Protein AF-A0A1V4EV84-F1 (afdb_monomer)

Solvent-accessible surface area (backbone atoms only — not comparable to full-atom values): 8619 Å² total; per-residue (Å²): 137,85,83,78,81,74,76,81,63,97,78,77,75,65,54,84,42,69,76,49,62,48,100,87,67,48,79,32,30,50,55,76,69,61,66,77,65,78,59,53,62,56,50,52,53,50,53,52,54,51,50,55,55,52,60,73,52,45,80,81,40,53,75,69,37,39,52,53,50,32,40,45,66,11,73,82,83,68,53,65,40,53,55,60,58,48,11,62,77,68,73,48,54,43,70,56,45,52,56,40,49,57,52,42,52,52,53,46,51,48,68,76,54,65,72,78,78,76,73,79,82,74,77,80,75,76,76,79,78,79,78,80,90,78,89,133

pLDDT: mean 79.91, std 16.35, range [39.0, 98.5]

Mean predicted aligned error: 16.26 Å

Organism: NCBI:txid1765683

Radius of gyration: 31.56 Å; Cα contacts (8 Å, |Δi|>4): 86; chains: 1; bounding box: 45×116×68 Å

Foldseek 3Di:
DDDPDDDDDPPDDDQQDFPDADPVGDGDGNVNVPDDDPCPVVVVVVVVVVLVVLVVQLVLADPVLSVLVCQQCVSPNRHHDDLVRVCVVVVHDSVVSVVSPVVSVVSSVCVVDVDPPPDPPPPPPPPPPDDDDDDD

Sequence (136 aa):
MHLRTRKKSSRDVSMDESIGTDKEGNDLTLRDVLGSDPDELERYVGERIEQERLRSYLHVLDTREQKVICLRYGLLDGVEWTQNQIAEHLNISRSYVSRIEARALTKLQHALHPRPKSAPRSHLRVMRSSHPGQSR

Structure (mmCIF, N/CA/C/O backbone):
data_AF-A0A1V4EV84-F1
#
_entry.id   AF-A0A1V4EV84-F1
#
loop_
_atom_site.group_PDB
_atom_site.id
_atom_site.type_symbol
_atom_site.label_atom_id
_atom_site.label_alt_id
_atom_site.label_comp_id
_atom_site.label_asym_id
_atom_site.label_entity_id
_atom_site.label_seq_id
_atom_site.pdbx_PDB_ins_code
_atom_site.Cartn_x
_atom_site.Cartn_y
_atom_site.Cartn_z
_atom_site.occupancy
_atom_site.B_iso_or_equiv
_atom_site.auth_seq_id
_atom_site.auth_comp_id
_atom_site.auth_asym_id
_atom_site.auth_atom_id
_atom_site.pdbx_PDB_model_num
ATOM 1 N N . MET A 1 1 ? 5.493 41.926 -11.976 1.00 39.00 1 MET A N 1
ATOM 2 C CA . MET A 1 1 ? 6.123 40.728 -11.373 1.00 39.00 1 MET A CA 1
ATOM 3 C C . MET A 1 1 ? 7.503 40.568 -11.996 1.00 39.00 1 MET A C 1
ATOM 5 O O . MET A 1 1 ? 7.589 40.270 -13.178 1.00 39.00 1 MET A O 1
ATOM 9 N N . HIS A 1 2 ? 8.566 40.890 -11.255 1.00 43.81 2 HIS A N 1
ATOM 10 C CA . HIS A 1 2 ? 9.943 40.868 -11.759 1.00 43.81 2 HIS A CA 1
ATOM 11 C C . HIS A 1 2 ? 10.495 39.438 -11.759 1.00 43.81 2 HIS A C 1
ATOM 13 O O . HIS A 1 2 ? 10.656 38.839 -10.696 1.00 43.81 2 HIS A O 1
ATOM 19 N N . LEU A 1 3 ? 10.816 38.907 -12.940 1.00 48.62 3 LEU A N 1
ATOM 20 C CA . LEU A 1 3 ? 11.619 37.693 -13.069 1.00 48.62 3 LEU A CA 1
ATOM 21 C C . LEU A 1 3 ? 13.066 38.037 -12.687 1.00 48.62 3 LEU A C 1
ATOM 23 O O . LEU A 1 3 ? 13.746 38.782 -13.389 1.00 48.62 3 LEU A O 1
ATOM 27 N N . ARG A 1 4 ? 13.536 37.515 -11.551 1.00 58.62 4 ARG A N 1
ATOM 28 C CA . ARG A 1 4 ? 14.953 37.575 -11.177 1.00 58.62 4 ARG A CA 1
ATOM 29 C C . ARG A 1 4 ? 15.751 36.710 -12.155 1.00 58.62 4 ARG A C 1
ATOM 31 O O . ARG A 1 4 ? 15.620 35.489 -12.149 1.00 58.62 4 ARG A O 1
ATOM 38 N N . THR A 1 5 ? 16.586 37.342 -12.970 1.00 58.91 5 THR A N 1
ATOM 39 C CA . THR A 1 5 ? 17.601 36.699 -13.808 1.00 58.91 5 THR A CA 1
ATOM 40 C C . THR A 1 5 ? 18.549 35.881 -12.928 1.00 58.91 5 THR A C 1
ATOM 42 O O . THR A 1 5 ? 19.349 36.426 -12.167 1.00 58.91 5 THR A O 1
ATOM 45 N N . ARG A 1 6 ? 18.445 34.548 -12.998 1.00 58.28 6 ARG A N 1
ATOM 46 C CA . ARG A 1 6 ? 19.441 33.649 -12.405 1.00 58.28 6 ARG A CA 1
ATOM 47 C C . ARG A 1 6 ? 20.747 33.772 -13.192 1.00 58.28 6 ARG A C 1
ATOM 49 O O . ARG A 1 6 ? 20.759 33.737 -14.419 1.00 58.28 6 ARG A O 1
ATOM 56 N N . LYS A 1 7 ? 21.846 33.926 -12.456 1.00 56.09 7 LYS A N 1
ATOM 57 C CA . LYS A 1 7 ? 23.229 33.884 -12.943 1.00 56.09 7 LYS A CA 1
ATOM 58 C C . LYS A 1 7 ? 23.436 32.534 -13.648 1.00 56.09 7 LYS A C 1
ATOM 60 O O . LYS A 1 7 ? 23.181 31.513 -13.013 1.00 56.09 7 LYS A O 1
ATOM 65 N N . LYS A 1 8 ? 23.847 32.528 -14.925 1.00 55.03 8 LYS A N 1
ATOM 66 C CA . LYS A 1 8 ? 24.195 31.298 -15.663 1.00 55.03 8 LYS A CA 1
ATOM 67 C C . LYS A 1 8 ? 25.149 30.466 -14.803 1.00 55.03 8 LYS A C 1
ATOM 69 O O . LYS A 1 8 ? 26.221 30.949 -14.432 1.00 55.03 8 LYS A O 1
ATOM 74 N N . SER A 1 9 ? 24.733 29.257 -14.444 1.00 57.88 9 SER A N 1
ATOM 75 C CA . SER A 1 9 ? 25.628 28.266 -13.866 1.00 57.88 9 SER A CA 1
ATOM 76 C C . SER A 1 9 ? 26.601 27.882 -14.985 1.00 57.88 9 SER A C 1
ATOM 78 O O . SER A 1 9 ? 26.185 27.537 -16.085 1.00 57.88 9 SER A O 1
ATOM 80 N N . SER A 1 10 ? 27.910 28.000 -14.751 1.00 58.41 10 SER A N 1
ATOM 81 C CA . SER A 1 10 ? 28.964 27.729 -15.750 1.00 58.41 10 SER A CA 1
ATOM 82 C C . SER A 1 10 ? 29.044 26.249 -16.182 1.00 58.41 10 SER A C 1
ATOM 84 O O . SER A 1 10 ? 30.021 25.852 -16.810 1.00 58.41 10 SER A O 1
ATOM 86 N N . ARG A 1 11 ? 28.070 25.418 -15.792 1.00 62.12 11 ARG A N 1
ATOM 87 C CA . ARG A 1 11 ? 28.026 23.969 -16.020 1.00 62.12 11 ARG A CA 1
ATOM 88 C C . ARG A 1 11 ? 26.736 23.501 -16.699 1.00 62.12 11 ARG A C 1
ATOM 90 O O . ARG A 1 11 ? 26.537 22.299 -16.819 1.00 62.12 11 ARG A O 1
ATOM 97 N N . ASP A 1 12 ? 25.873 24.420 -17.122 1.00 74.38 12 ASP A N 1
ATOM 98 C CA . ASP A 1 12 ? 24.649 24.060 -17.836 1.00 74.38 12 ASP A CA 1
ATOM 99 C C . ASP A 1 12 ? 24.994 23.885 -19.326 1.00 74.38 12 ASP A C 1
ATOM 101 O O . ASP A 1 12 ? 25.414 24.844 -19.975 1.00 74.38 12 ASP A O 1
ATOM 105 N N . VAL A 1 13 ? 24.846 22.665 -19.851 1.00 74.38 13 VAL A N 1
ATOM 106 C CA . VAL A 1 13 ? 25.084 22.310 -21.265 1.00 74.38 13 VAL A CA 1
ATOM 107 C C . VAL A 1 13 ? 23.740 21.992 -21.920 1.00 74.38 13 VAL A C 1
ATOM 109 O O . VAL A 1 13 ? 22.863 21.412 -21.272 1.00 74.38 13 VAL A O 1
ATOM 112 N N . SER A 1 14 ? 23.545 22.400 -23.176 1.00 79.81 14 SER A N 1
ATOM 113 C CA . SER A 1 14 ? 22.298 22.126 -23.898 1.00 79.81 14 SER A CA 1
ATOM 114 C C . SER A 1 14 ? 22.245 20.663 -24.339 1.00 79.81 14 SER A C 1
ATOM 116 O O . SER A 1 14 ? 23.227 20.124 -24.836 1.00 79.81 14 SER A O 1
ATOM 118 N N . MET A 1 15 ? 21.087 20.015 -24.196 1.00 79.19 15 MET A N 1
ATOM 119 C CA . MET A 1 15 ? 20.903 18.629 -24.655 1.00 79.19 15 MET A CA 1
ATOM 120 C C . MET A 1 15 ? 20.936 18.498 -26.183 1.00 79.19 15 MET A C 1
ATOM 122 O O . MET A 1 15 ? 21.266 17.431 -26.690 1.00 79.19 15 MET A O 1
ATOM 126 N N . ASP A 1 16 ? 20.593 19.577 -26.891 1.00 84.00 16 ASP A N 1
ATOM 127 C CA . ASP A 1 16 ? 20.575 19.662 -28.355 1.00 84.00 16 ASP A CA 1
ATOM 128 C C . ASP A 1 16 ? 21.923 20.147 -28.934 1.00 84.00 16 ASP A C 1
ATOM 130 O O . ASP A 1 16 ? 22.029 20.413 -30.126 1.00 84.00 16 ASP A O 1
ATOM 134 N N . GLU A 1 17 ? 22.954 20.316 -28.097 1.00 82.81 17 GLU A N 1
ATOM 135 C CA . GLU A 1 17 ? 24.303 20.660 -28.555 1.00 82.81 17 GLU A CA 1
ATOM 136 C C . GLU A 1 17 ? 25.001 19.420 -29.128 1.00 82.81 17 GLU A C 1
ATOM 138 O O . GLU A 1 17 ? 25.031 18.360 -28.491 1.00 82.81 17 GLU A O 1
ATOM 143 N N . SER A 1 18 ? 25.552 19.555 -30.338 1.00 85.12 18 SER A N 1
ATOM 144 C CA . SER A 1 18 ? 26.315 18.496 -30.997 1.00 85.12 18 SER A CA 1
ATOM 145 C C . SER A 1 18 ? 27.594 18.213 -30.207 1.00 85.12 18 SER A C 1
ATOM 147 O O . SER A 1 18 ? 28.436 19.091 -30.019 1.00 85.12 18 SER A O 1
ATOM 149 N N . ILE A 1 19 ? 27.747 16.974 -29.748 1.00 85.00 19 ILE A N 1
ATOM 150 C CA . ILE A 1 19 ? 28.905 16.494 -28.980 1.00 85.00 19 ILE A CA 1
ATOM 151 C C . ILE A 1 19 ? 29.914 15.731 -29.840 1.00 85.00 19 ILE A C 1
ATOM 153 O O . ILE A 1 19 ? 31.017 15.431 -29.384 1.00 85.00 19 ILE A O 1
ATOM 157 N N . GLY A 1 20 ? 29.549 15.404 -31.077 1.00 85.50 20 GLY A N 1
ATOM 158 C CA . GLY A 1 20 ? 30.402 14.689 -32.013 1.00 85.50 20 GLY A CA 1
ATOM 159 C C . GLY A 1 20 ? 29.664 14.348 -33.299 1.00 85.50 20 GLY A C 1
ATOM 160 O O . GLY A 1 20 ? 28.585 14.867 -33.560 1.00 85.50 20 GLY A O 1
ATOM 161 N N . THR A 1 21 ? 30.257 13.464 -34.090 1.00 86.50 21 THR A N 1
ATOM 162 C CA . THR A 1 21 ? 29.666 12.902 -35.309 1.00 86.50 21 THR A CA 1
ATOM 163 C C . THR A 1 21 ? 29.601 11.385 -35.184 1.00 86.50 21 THR A C 1
ATOM 165 O O . THR A 1 21 ? 30.504 10.765 -34.611 1.00 86.50 21 THR A O 1
ATOM 168 N N . ASP A 1 22 ? 28.519 10.782 -35.670 1.00 80.44 22 ASP A N 1
ATOM 169 C CA . ASP A 1 22 ? 28.389 9.327 -35.741 1.00 80.44 22 ASP A CA 1
ATOM 170 C C . ASP A 1 22 ? 29.280 8.728 -36.855 1.00 80.44 22 ASP A C 1
ATOM 172 O O . ASP A 1 22 ? 30.030 9.423 -37.545 1.00 80.44 22 ASP A O 1
ATOM 176 N N . LYS A 1 23 ? 29.225 7.402 -37.034 1.00 80.75 23 LYS A N 1
ATOM 177 C CA . LYS A 1 23 ? 30.015 6.696 -38.063 1.00 80.75 23 LYS A CA 1
ATOM 178 C C . LYS A 1 23 ? 29.575 7.018 -39.497 1.00 80.75 23 LYS A C 1
ATOM 180 O O . LYS A 1 23 ? 30.324 6.726 -40.427 1.00 80.75 23 LYS A O 1
ATOM 185 N N . GLU A 1 24 ? 28.389 7.589 -39.667 1.00 82.19 24 GLU A N 1
ATOM 186 C CA . GLU A 1 24 ? 27.800 7.995 -40.942 1.00 82.19 24 GLU A CA 1
ATOM 187 C C . GLU A 1 24 ? 27.965 9.504 -41.215 1.00 82.19 24 GLU A C 1
ATOM 189 O O . GLU A 1 24 ? 27.628 9.969 -42.303 1.00 82.19 24 GLU A O 1
ATOM 194 N N . GLY A 1 25 ? 28.558 10.253 -40.279 1.00 81.75 25 GLY A N 1
ATOM 195 C CA . GLY A 1 25 ? 28.834 11.682 -40.399 1.00 81.75 25 GLY A CA 1
ATOM 196 C C . GLY A 1 25 ? 27.677 12.596 -39.991 1.00 81.75 25 GLY A C 1
ATOM 197 O O . GLY A 1 25 ? 27.743 13.788 -40.286 1.00 81.75 25 GLY A O 1
ATOM 198 N N . ASN A 1 26 ? 26.639 12.081 -39.325 1.00 85.06 26 ASN A N 1
ATOM 199 C CA . ASN A 1 26 ? 25.571 12.917 -38.774 1.00 85.06 26 ASN A CA 1
ATOM 200 C C . ASN A 1 26 ? 25.986 13.504 -37.423 1.00 85.06 26 ASN A C 1
ATOM 202 O O . ASN A 1 26 ? 26.722 12.874 -36.658 1.00 85.06 26 ASN A O 1
ATOM 206 N N . ASP A 1 27 ? 25.477 14.697 -37.119 1.00 84.19 27 ASP A N 1
ATOM 207 C CA . ASP A 1 27 ? 25.675 15.344 -35.825 1.00 84.19 27 ASP A CA 1
ATOM 208 C C . ASP A 1 27 ? 25.052 14.497 -34.705 1.00 84.19 27 ASP A C 1
ATOM 210 O O . ASP A 1 27 ? 23.851 14.236 -34.696 1.00 84.19 27 ASP A O 1
ATOM 214 N N . LEU A 1 28 ? 25.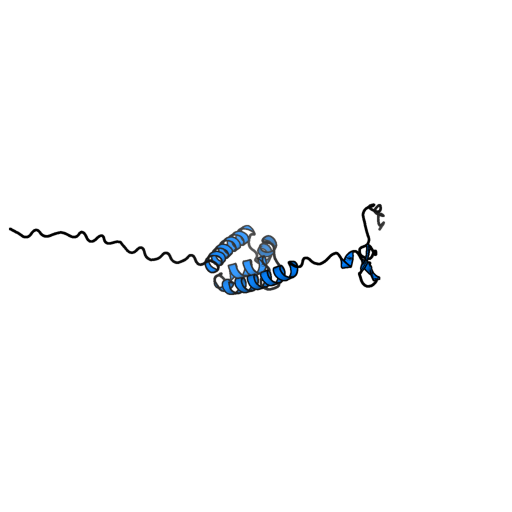883 14.086 -33.748 1.00 84.19 28 LEU A N 1
ATOM 215 C CA . LEU A 1 28 ? 25.488 13.346 -32.556 1.00 84.19 28 LEU A CA 1
ATOM 216 C C . LEU A 1 28 ? 25.263 14.340 -31.418 1.00 84.19 28 LEU A C 1
ATOM 218 O O . LEU A 1 28 ? 26.188 15.068 -31.046 1.00 84.19 28 LEU A O 1
ATOM 222 N N . THR A 1 29 ? 24.066 14.367 -30.838 1.00 87.88 29 THR A N 1
ATOM 223 C CA . THR A 1 29 ? 23.746 15.250 -29.707 1.00 87.88 29 THR A CA 1
ATOM 224 C C . THR A 1 29 ? 23.849 14.521 -28.370 1.00 87.88 29 THR A C 1
ATOM 226 O O . THR A 1 29 ? 23.852 13.290 -28.295 1.00 87.88 29 THR A O 1
ATOM 229 N N . LEU A 1 30 ? 23.914 15.283 -27.271 1.00 79.25 30 LEU A N 1
ATOM 230 C CA . LEU A 1 30 ? 23.914 14.707 -25.922 1.00 79.25 30 LEU A CA 1
ATOM 231 C C . LEU A 1 30 ? 22.636 13.880 -25.657 1.00 79.25 30 LEU A C 1
ATOM 233 O O . LEU A 1 30 ? 22.693 12.888 -24.931 1.00 79.25 30 LEU A O 1
ATOM 237 N N . ARG A 1 31 ? 21.497 14.253 -26.265 1.00 79.38 31 ARG A N 1
ATOM 238 C CA . ARG A 1 31 ? 20.228 13.507 -26.180 1.00 79.38 31 ARG A CA 1
ATOM 239 C C . ARG A 1 31 ? 20.327 12.108 -26.792 1.00 79.38 31 ARG A C 1
ATOM 241 O O . ARG A 1 31 ? 19.734 11.188 -26.245 1.00 79.38 31 ARG A O 1
ATOM 248 N N . ASP A 1 32 ? 21.082 11.947 -27.874 1.00 77.31 32 ASP A N 1
ATOM 249 C CA . ASP A 1 32 ? 21.188 10.669 -28.594 1.00 77.31 32 ASP A CA 1
ATOM 250 C C . ASP A 1 32 ? 22.046 9.643 -27.838 1.00 77.31 32 ASP A C 1
ATOM 252 O O . ASP A 1 32 ? 21.885 8.435 -28.002 1.00 77.31 32 ASP A O 1
ATOM 256 N N . VAL A 1 33 ? 22.956 10.123 -26.985 1.00 76.19 33 VAL A N 1
ATOM 257 C CA . VAL A 1 33 ? 23.860 9.284 -26.179 1.00 76.19 33 VAL A CA 1
ATOM 258 C C . VAL A 1 33 ? 23.279 8.956 -24.806 1.00 76.19 33 VAL A C 1
ATOM 260 O O . VAL A 1 33 ? 23.580 7.905 -24.235 1.00 76.19 33 VAL A O 1
ATOM 263 N N . LEU A 1 34 ? 22.438 9.836 -24.264 1.00 71.88 34 LEU A N 1
ATOM 264 C CA . LEU A 1 34 ? 21.698 9.590 -23.031 1.00 71.88 34 LEU A CA 1
ATOM 265 C C . LEU A 1 34 ? 20.552 8.603 -23.305 1.00 71.88 34 LEU A C 1
ATOM 267 O O . LEU A 1 34 ? 19.401 8.995 -23.475 1.00 71.88 34 LEU A O 1
ATOM 271 N N . GLY A 1 35 ? 20.875 7.311 -23.359 1.00 62.50 35 GLY A N 1
ATOM 272 C CA . GLY A 1 35 ? 19.879 6.247 -23.451 1.00 62.50 35 GLY A CA 1
ATOM 273 C C . GLY A 1 35 ? 18.973 6.198 -22.218 1.00 62.50 35 GLY A C 1
ATOM 274 O O . GLY A 1 35 ? 19.399 6.501 -21.101 1.00 62.50 35 GLY A O 1
ATOM 275 N N . SER A 1 36 ? 17.720 5.789 -22.417 1.00 66.31 36 SER A N 1
ATOM 276 C CA . SER A 1 36 ? 16.873 5.320 -21.319 1.00 66.31 36 SER A CA 1
ATOM 277 C C . SER A 1 36 ? 17.511 4.088 -20.681 1.00 66.31 36 SER A C 1
ATOM 279 O O . SER A 1 36 ? 18.158 3.296 -21.369 1.00 66.31 36 SER A O 1
ATOM 281 N N . ASP A 1 37 ? 17.334 3.933 -19.373 1.00 70.88 37 ASP A N 1
ATOM 282 C CA . ASP A 1 37 ? 17.792 2.748 -18.656 1.00 70.88 37 ASP A CA 1
ATOM 283 C C . ASP A 1 37 ? 17.128 1.511 -19.299 1.00 70.88 37 ASP A C 1
ATOM 285 O O . ASP A 1 37 ? 15.897 1.422 -19.283 1.00 70.88 37 ASP A O 1
ATOM 289 N N . PRO A 1 38 ? 17.884 0.588 -19.928 1.00 67.12 38 PRO A N 1
ATOM 290 C CA . PRO A 1 38 ? 17.299 -0.562 -20.623 1.00 67.12 38 PRO A CA 1
ATOM 291 C C . PRO A 1 38 ? 16.454 -1.428 -19.679 1.00 67.12 38 PRO A C 1
ATOM 293 O O . PRO A 1 38 ? 15.492 -2.062 -20.117 1.00 67.12 38 PRO A O 1
ATOM 296 N N . ASP A 1 39 ? 16.749 -1.369 -18.379 1.00 70.75 39 ASP A N 1
ATOM 297 C CA . ASP A 1 39 ? 16.034 -2.092 -17.337 1.00 70.75 39 ASP A CA 1
ATOM 298 C C . ASP A 1 39 ? 14.715 -1.400 -16.949 1.00 70.75 39 ASP A C 1
ATOM 300 O O . ASP A 1 39 ? 13.896 -1.978 -16.238 1.00 70.75 39 ASP A O 1
ATOM 304 N N . GLU A 1 40 ? 14.458 -0.161 -17.381 1.00 76.88 40 GLU A N 1
ATOM 305 C CA . GLU A 1 40 ? 13.228 0.578 -17.062 1.00 76.88 40 GLU A CA 1
ATOM 306 C C . GLU A 1 40 ? 11.984 -0.114 -17.630 1.00 76.88 40 GLU A C 1
ATOM 308 O O . GLU A 1 40 ? 10.983 -0.275 -16.927 1.00 76.88 40 GLU A O 1
ATOM 313 N N . LEU A 1 41 ? 12.060 -0.590 -18.876 1.00 78.31 41 LEU A N 1
ATOM 314 C CA . LEU A 1 41 ? 10.960 -1.318 -19.506 1.00 78.31 41 LEU A CA 1
ATOM 315 C C . LEU A 1 41 ? 10.731 -2.677 -18.835 1.00 78.31 41 LEU A C 1
ATOM 317 O O . LEU A 1 41 ? 9.587 -3.053 -18.577 1.00 78.31 41 LEU A O 1
ATOM 321 N N . GLU A 1 42 ? 11.806 -3.409 -18.536 1.00 79.44 42 GLU A N 1
ATOM 322 C CA . GLU A 1 42 ? 11.720 -4.707 -17.863 1.00 79.44 42 GLU A CA 1
ATOM 323 C C . GLU A 1 42 ? 11.125 -4.563 -16.457 1.00 79.44 42 GLU A C 1
ATOM 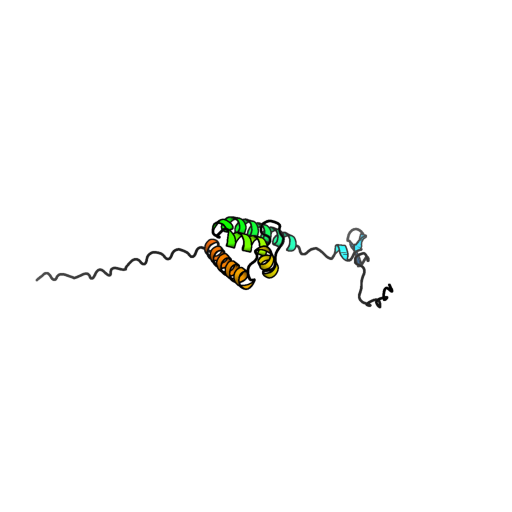325 O O . GLU A 1 42 ? 10.193 -5.291 -16.105 1.00 79.44 42 GLU A O 1
ATOM 330 N N . ARG A 1 43 ? 11.580 -3.564 -15.688 1.00 80.44 43 ARG A N 1
ATOM 331 C CA . ARG A 1 43 ? 11.014 -3.223 -14.376 1.00 80.44 43 ARG A CA 1
ATOM 332 C C . ARG A 1 43 ? 9.533 -2.881 -14.478 1.00 80.44 43 ARG A C 1
ATOM 334 O O . ARG A 1 43 ? 8.734 -3.451 -13.738 1.00 80.44 43 ARG A O 1
ATOM 341 N N . TYR A 1 44 ? 9.150 -2.025 -15.424 1.00 79.06 44 TYR A N 1
ATOM 342 C CA . TYR A 1 44 ? 7.752 -1.646 -15.625 1.00 79.06 44 TYR A CA 1
ATOM 343 C C . TYR A 1 44 ? 6.856 -2.862 -15.903 1.00 79.06 44 TYR A C 1
ATOM 345 O O . TYR A 1 44 ? 5.794 -3.021 -15.293 1.00 79.06 44 TYR A O 1
ATOM 353 N N . VAL A 1 45 ? 7.283 -3.754 -16.802 1.00 82.12 45 VAL A N 1
ATOM 354 C CA . VAL A 1 45 ? 6.535 -4.976 -17.132 1.00 82.12 45 VAL A CA 1
ATOM 355 C C . VAL A 1 45 ? 6.475 -5.928 -15.934 1.00 82.12 45 VAL A C 1
ATOM 357 O O . VAL A 1 45 ? 5.406 -6.471 -15.641 1.00 82.12 45 VAL A O 1
ATOM 360 N N . GLY A 1 46 ? 7.584 -6.095 -15.210 1.00 83.06 46 GLY A N 1
ATOM 361 C CA . GLY A 1 46 ? 7.643 -6.889 -13.982 1.00 83.06 46 GLY A CA 1
ATOM 362 C C . GLY A 1 46 ? 6.641 -6.403 -12.933 1.00 83.06 46 GLY A C 1
ATOM 363 O O . GLY A 1 46 ? 5.812 -7.182 -12.460 1.00 83.06 46 GLY A O 1
ATOM 364 N N . GLU A 1 47 ? 6.630 -5.099 -12.651 1.00 80.69 47 GLU A N 1
ATOM 365 C CA . GLU A 1 47 ? 5.694 -4.476 -11.711 1.00 80.69 47 GLU A CA 1
ATOM 366 C C . GLU A 1 47 ? 4.230 -4.687 -12.121 1.00 80.69 47 GLU A C 1
ATOM 368 O O . GLU A 1 47 ? 3.383 -4.985 -11.276 1.00 80.69 47 GLU A O 1
ATOM 373 N N . ARG A 1 48 ? 3.902 -4.578 -13.418 1.00 81.12 48 ARG A N 1
ATOM 374 C CA . ARG A 1 48 ? 2.541 -4.858 -13.914 1.00 81.12 48 ARG A CA 1
ATOM 375 C C . ARG A 1 48 ? 2.112 -6.295 -13.622 1.00 81.12 48 ARG A C 1
ATOM 377 O O . ARG A 1 48 ? 1.004 -6.509 -13.129 1.00 81.12 48 ARG A O 1
ATOM 384 N N . ILE A 1 49 ? 2.979 -7.269 -13.895 1.00 83.69 49 ILE A N 1
ATOM 385 C CA . ILE A 1 49 ? 2.693 -8.691 -13.659 1.00 83.69 49 ILE A CA 1
ATOM 386 C C . ILE A 1 49 ? 2.490 -8.962 -12.163 1.00 83.69 49 ILE A C 1
ATOM 388 O O . ILE A 1 49 ? 1.569 -9.691 -11.780 1.00 83.69 49 ILE A O 1
ATOM 392 N N . GLU A 1 50 ? 3.319 -8.371 -11.304 1.00 81.25 50 GLU A N 1
ATOM 393 C CA . GLU A 1 50 ? 3.186 -8.511 -9.853 1.00 81.25 50 GLU A CA 1
ATOM 394 C C . GLU A 1 50 ? 1.889 -7.890 -9.325 1.00 81.25 50 GLU A C 1
ATOM 396 O O . GLU A 1 50 ? 1.210 -8.498 -8.493 1.00 81.25 50 GLU A O 1
ATOM 401 N N . GLN A 1 51 ? 1.484 -6.733 -9.852 1.00 80.69 51 GLN A N 1
ATOM 402 C CA . GLN A 1 51 ? 0.207 -6.118 -9.496 1.00 80.69 51 GLN A CA 1
ATOM 403 C C . GLN A 1 51 ? -0.997 -6.962 -9.925 1.00 80.69 51 GLN A C 1
ATOM 405 O O . GLN A 1 51 ? -1.950 -7.102 -9.154 1.00 80.69 51 GLN A O 1
ATOM 410 N N . GLU A 1 52 ? -0.958 -7.569 -11.113 1.00 83.12 52 GLU A N 1
ATOM 411 C CA . GLU A 1 52 ? -2.013 -8.475 -11.584 1.00 83.12 52 GLU A CA 1
ATOM 412 C C . GLU A 1 52 ? -2.121 -9.714 -10.678 1.00 83.12 52 GLU A C 1
ATOM 414 O O . GLU A 1 52 ? -3.212 -10.120 -10.265 1.00 83.12 52 GLU A O 1
ATOM 419 N N . ARG A 1 53 ? -0.975 -10.278 -10.272 1.00 83.81 53 ARG A N 1
ATOM 420 C CA . ARG A 1 53 ? -0.938 -11.366 -9.286 1.00 83.81 53 ARG A CA 1
ATOM 421 C C . ARG A 1 53 ? -1.531 -10.928 -7.954 1.00 83.81 53 ARG A C 1
ATOM 423 O O . ARG A 1 53 ? -2.370 -11.646 -7.417 1.00 83.81 53 ARG A O 1
ATOM 430 N N . LEU A 1 54 ? -1.162 -9.759 -7.432 1.00 83.56 54 LEU A N 1
ATOM 431 C CA . LEU A 1 54 ? -1.708 -9.243 -6.175 1.00 83.56 54 LEU A CA 1
ATOM 432 C C . LEU A 1 54 ? -3.232 -9.069 -6.245 1.00 83.56 54 LEU A C 1
ATOM 434 O O . LEU A 1 54 ? -3.936 -9.464 -5.313 1.00 83.56 54 LEU A O 1
ATOM 438 N N . ARG A 1 55 ? -3.751 -8.551 -7.367 1.00 85.31 55 ARG A N 1
ATOM 439 C CA . ARG A 1 55 ? -5.196 -8.413 -7.614 1.00 85.31 55 ARG A CA 1
ATOM 440 C C . ARG A 1 55 ? -5.932 -9.744 -7.478 1.00 85.31 55 ARG A C 1
ATOM 442 O O . ARG A 1 55 ? -7.004 -9.775 -6.874 1.00 85.31 55 ARG A O 1
ATOM 449 N N . SER A 1 56 ? -5.337 -10.845 -7.946 1.00 87.12 56 SER A N 1
ATOM 450 C CA . SER A 1 56 ? -5.937 -12.181 -7.834 1.00 87.12 56 SER A CA 1
ATOM 451 C C . SER A 1 56 ? -6.134 -12.652 -6.385 1.00 87.12 56 SER A C 1
ATOM 453 O O . SER A 1 56 ? -7.042 -13.439 -6.133 1.00 87.12 56 SER A O 1
ATOM 455 N N . TYR A 1 57 ? -5.373 -12.126 -5.416 1.00 90.00 57 TYR A N 1
ATOM 456 C CA . TYR A 1 57 ? -5.461 -12.488 -3.992 1.00 90.00 57 TYR A CA 1
ATOM 457 C C . TYR A 1 57 ? -6.312 -11.534 -3.145 1.00 90.00 57 TYR A C 1
ATOM 459 O O . TYR A 1 57 ? -6.544 -11.806 -1.965 1.00 90.00 57 TYR A O 1
ATOM 467 N N . LEU A 1 58 ? -6.831 -10.442 -3.718 1.00 90.81 58 LEU A N 1
ATOM 468 C CA . LEU A 1 58 ? -7.643 -9.475 -2.969 1.00 90.81 58 LEU A CA 1
ATOM 469 C C . LEU A 1 58 ? -8.921 -10.081 -2.373 1.00 90.81 58 LEU A C 1
ATOM 471 O O . LEU A 1 58 ? -9.430 -9.556 -1.389 1.00 90.81 58 LEU A O 1
ATOM 475 N N . HIS A 1 59 ? -9.409 -11.199 -2.916 1.00 91.50 59 HIS A N 1
ATOM 476 C CA . HIS A 1 59 ? -10.578 -11.921 -2.405 1.00 91.50 59 HIS A CA 1
ATOM 477 C C . HIS A 1 59 ? -10.384 -12.516 -0.996 1.00 91.50 59 HIS A C 1
ATOM 479 O O . HIS A 1 59 ? -11.362 -12.882 -0.353 1.00 91.50 59 HIS A O 1
ATOM 485 N N . VAL A 1 60 ? -9.140 -12.631 -0.511 1.00 93.12 60 VAL A N 1
ATOM 486 C CA . VAL A 1 60 ? -8.823 -13.094 0.856 1.00 93.12 60 VAL A CA 1
ATOM 487 C C . VAL A 1 60 ? -9.105 -12.005 1.902 1.00 93.12 60 VAL A C 1
ATOM 489 O O . VAL A 1 60 ? -9.190 -12.282 3.100 1.00 93.12 60 VAL A O 1
ATOM 492 N N . LEU A 1 61 ? -9.224 -10.754 1.458 1.00 94.81 61 LEU A N 1
ATOM 493 C CA . LEU A 1 61 ? -9.488 -9.609 2.313 1.00 94.81 61 LEU A CA 1
ATOM 494 C C . LEU A 1 61 ? -10.983 -9.386 2.490 1.00 94.81 61 LEU A C 1
ATOM 496 O O . LEU A 1 61 ? -11.780 -9.580 1.574 1.00 94.81 61 LEU A O 1
ATOM 500 N N . ASP A 1 62 ? -11.350 -8.864 3.655 1.00 95.56 62 ASP A N 1
ATOM 501 C CA . ASP A 1 62 ? -12.718 -8.424 3.888 1.00 95.56 62 ASP A CA 1
ATOM 502 C C . ASP A 1 62 ? -12.970 -7.133 3.086 1.00 95.56 62 ASP A C 1
ATOM 504 O O . ASP A 1 62 ? -12.049 -6.357 2.819 1.00 95.56 62 ASP A O 1
ATOM 508 N N . THR A 1 63 ? -14.226 -6.814 2.762 1.00 95.44 63 THR A N 1
ATOM 509 C CA . THR A 1 63 ? -14.577 -5.663 1.898 1.00 95.44 63 THR A CA 1
ATOM 510 C C . THR A 1 63 ? -13.935 -4.342 2.340 1.00 95.44 63 THR A C 1
ATOM 512 O O . THR A 1 63 ? -13.518 -3.525 1.517 1.00 95.44 63 THR A O 1
ATOM 515 N N . ARG A 1 64 ? -13.825 -4.116 3.656 1.00 95.81 64 ARG A N 1
ATOM 516 C CA . ARG A 1 64 ? -13.217 -2.894 4.201 1.00 95.81 64 ARG A CA 1
ATOM 517 C C . ARG A 1 64 ? -11.693 -2.886 4.082 1.00 95.81 64 ARG A C 1
ATOM 519 O O . ARG A 1 64 ? -11.120 -1.834 3.816 1.00 95.81 64 ARG A O 1
ATOM 526 N N . GLU A 1 65 ? -11.053 -4.036 4.263 1.00 96.81 65 GLU A N 1
ATOM 527 C CA . GLU A 1 65 ? -9.612 -4.210 4.060 1.00 96.81 65 GLU A CA 1
ATOM 528 C C . GLU A 1 65 ? -9.255 -4.031 2.587 1.00 96.81 65 GLU A C 1
ATOM 530 O O . GLU A 1 65 ? -8.372 -3.239 2.269 1.00 96.81 65 GLU A O 1
ATOM 535 N N . GLN A 1 66 ? -10.008 -4.682 1.696 1.00 95.81 66 GLN A N 1
ATOM 536 C CA . GLN A 1 66 ? -9.846 -4.551 0.254 1.00 95.81 66 GLN A CA 1
ATOM 537 C C . GLN A 1 66 ? -9.948 -3.087 -0.178 1.00 95.81 66 GLN A C 1
ATOM 539 O O . GLN A 1 66 ? -9.087 -2.603 -0.902 1.00 95.81 66 GLN A O 1
ATOM 544 N N . LYS A 1 67 ? -10.943 -2.340 0.321 1.00 95.81 67 LYS A N 1
ATOM 545 C CA . LYS A 1 67 ? -11.098 -0.918 -0.017 1.00 95.81 67 LYS A CA 1
ATOM 546 C C . LYS A 1 67 ? -9.909 -0.066 0.438 1.00 95.81 67 LYS A C 1
ATOM 548 O O . LYS A 1 67 ? -9.455 0.781 -0.326 1.00 95.81 67 LYS A O 1
ATOM 553 N N . VAL A 1 68 ? -9.390 -0.291 1.649 1.00 97.06 68 VAL A N 1
ATOM 554 C CA . VAL A 1 68 ? -8.200 0.425 2.146 1.00 97.06 68 VAL A CA 1
ATOM 555 C C . VAL A 1 68 ? -6.967 0.087 1.309 1.00 97.06 68 VAL A C 1
ATOM 557 O O . VAL A 1 68 ? -6.260 1.001 0.904 1.00 97.06 68 VAL A O 1
ATOM 560 N N . ILE A 1 69 ? -6.732 -1.192 1.007 1.00 95.88 69 ILE A N 1
ATOM 561 C CA . ILE A 1 69 ? -5.577 -1.642 0.216 1.00 95.88 69 ILE A CA 1
ATOM 562 C C . ILE A 1 69 ? -5.656 -1.137 -1.229 1.00 95.88 69 ILE A C 1
ATOM 564 O O . ILE A 1 69 ? -4.668 -0.620 -1.745 1.00 95.88 69 ILE A O 1
ATOM 568 N N . CYS A 1 70 ? -6.829 -1.202 -1.864 1.00 94.06 70 CYS A N 1
ATOM 569 C CA . CYS A 1 70 ? -7.011 -0.699 -3.222 1.00 94.06 70 CYS A CA 1
ATOM 570 C C . CYS A 1 70 ? -6.721 0.801 -3.333 1.00 94.06 70 CYS A C 1
ATOM 572 O O . CYS A 1 70 ? -6.038 1.197 -4.268 1.00 94.06 70 CYS A O 1
ATOM 574 N N . LEU A 1 71 ? -7.199 1.614 -2.381 1.00 95.50 71 LEU A N 1
ATOM 575 C CA . LEU A 1 71 ? -6.913 3.054 -2.351 1.00 95.50 71 LEU A CA 1
ATOM 576 C C . LEU A 1 71 ? -5.444 3.339 -2.012 1.00 95.50 71 LEU A C 1
ATOM 578 O O . LEU A 1 71 ? -4.829 4.222 -2.598 1.00 95.50 71 LEU A O 1
ATOM 582 N N . ARG A 1 72 ? -4.865 2.601 -1.056 1.00 95.81 72 ARG A N 1
ATOM 583 C CA . ARG A 1 72 ? -3.495 2.844 -0.583 1.00 95.81 72 ARG A CA 1
ATOM 584 C C . ARG A 1 72 ? -2.460 2.648 -1.686 1.00 95.81 72 ARG A C 1
ATOM 586 O O . ARG A 1 72 ? -1.524 3.437 -1.747 1.00 95.81 72 ARG A O 1
ATOM 593 N N . TYR A 1 73 ? -2.651 1.629 -2.520 1.00 92.06 73 TYR A N 1
ATOM 594 C CA . TYR A 1 73 ? -1.692 1.206 -3.544 1.00 92.06 73 TYR A CA 1
ATOM 595 C C . TYR A 1 73 ? -2.207 1.395 -4.978 1.00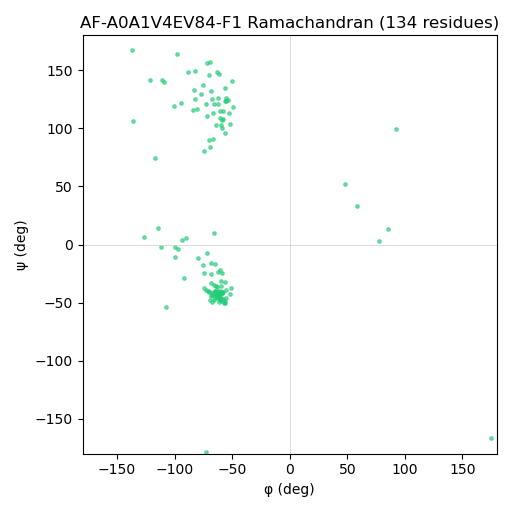 92.06 73 TYR A C 1
ATOM 597 O O . TYR A 1 73 ? -1.670 0.793 -5.903 1.00 92.06 73 TYR A O 1
ATOM 605 N N . GLY A 1 74 ? -3.289 2.160 -5.173 1.00 90.81 74 GLY A N 1
ATOM 606 C CA . GLY A 1 74 ? -3.822 2.461 -6.504 1.00 90.81 74 GLY A CA 1
ATOM 607 C C . GLY A 1 74 ? -4.202 1.226 -7.322 1.00 90.81 74 GLY A C 1
ATOM 608 O O . GLY A 1 74 ? -4.070 1.216 -8.542 1.00 90.81 74 GLY A O 1
ATOM 609 N N . LEU A 1 75 ? -4.677 0.152 -6.683 1.00 89.00 75 LEU A N 1
ATOM 610 C CA . LEU A 1 75 ? -4.915 -1.124 -7.375 1.00 89.00 75 LEU A CA 1
ATOM 611 C C . LEU A 1 75 ? -6.122 -1.094 -8.323 1.00 89.00 75 LEU A C 1
ATOM 613 O O . LEU A 1 75 ? -6.339 -2.071 -9.037 1.00 89.00 75 LEU A O 1
ATOM 617 N N . LEU A 1 76 ? -6.911 -0.017 -8.339 1.00 83.75 76 LEU A N 1
ATOM 618 C CA . LEU A 1 76 ? -8.068 0.154 -9.225 1.00 83.75 76 LEU A CA 1
ATOM 619 C C . LEU A 1 76 ? -7.794 1.179 -10.329 1.00 83.75 76 LEU A C 1
ATOM 621 O O . LEU A 1 76 ? -7.942 0.858 -11.504 1.00 83.75 76 LEU A O 1
ATOM 625 N N . ASP A 1 77 ? -7.375 2.381 -9.947 1.00 85.38 77 ASP A N 1
ATOM 626 C CA . ASP A 1 77 ? -7.222 3.563 -10.803 1.00 85.38 77 ASP A CA 1
ATOM 627 C C . ASP A 1 77 ? -5.758 3.985 -11.018 1.00 85.38 77 ASP A C 1
ATOM 629 O O . ASP A 1 77 ? -5.493 4.929 -11.756 1.00 85.38 77 ASP A O 1
ATOM 633 N N . GLY A 1 78 ? -4.802 3.290 -10.393 1.00 87.31 78 GLY A N 1
ATOM 634 C CA . GLY A 1 78 ? -3.381 3.641 -10.420 1.00 87.31 78 GLY A CA 1
ATOM 635 C C . GLY A 1 78 ? -3.008 4.797 -9.491 1.00 87.31 78 GLY A C 1
ATOM 636 O O . GLY A 1 78 ? -1.846 5.196 -9.476 1.00 87.31 78 GLY A O 1
ATOM 637 N N . VAL A 1 79 ? -3.954 5.340 -8.717 1.00 90.62 79 VAL A N 1
ATOM 638 C CA . VAL A 1 79 ? -3.709 6.490 -7.842 1.00 90.62 79 VAL A CA 1
ATOM 639 C C . VAL A 1 79 ? -3.526 6.019 -6.409 1.00 90.62 79 VAL A C 1
ATOM 641 O O . VAL A 1 79 ? -4.426 5.455 -5.792 1.00 90.62 79 VAL A O 1
ATOM 644 N N . GLU A 1 80 ? -2.354 6.288 -5.848 1.00 94.44 80 GLU A N 1
ATOM 645 C CA . GLU A 1 80 ? -2.063 5.980 -4.453 1.00 94.44 80 GLU A CA 1
ATOM 646 C C . GLU A 1 80 ? -2.577 7.073 -3.517 1.00 94.44 80 GLU A C 1
ATOM 648 O O . GLU A 1 80 ? -2.340 8.266 -3.716 1.00 94.44 80 GLU A O 1
ATOM 653 N N . TRP A 1 81 ? -3.249 6.661 -2.445 1.00 97.12 81 TRP A N 1
ATOM 654 C CA . TRP A 1 81 ? -3.742 7.563 -1.411 1.00 97.12 81 TRP A CA 1
ATOM 655 C C . TRP A 1 81 ? -2.940 7.385 -0.130 1.00 97.12 81 TRP A C 1
ATOM 657 O O . TRP A 1 81 ? -2.642 6.269 0.296 1.00 97.12 81 TRP A O 1
ATOM 667 N N . THR A 1 82 ? -2.630 8.482 0.552 1.00 98.00 82 THR A N 1
ATOM 668 C CA . THR A 1 82 ? -2.045 8.440 1.896 1.00 98.00 82 THR A CA 1
ATOM 669 C C . THR A 1 82 ? -3.062 7.938 2.924 1.00 98.00 82 THR A C 1
ATOM 671 O O . THR A 1 82 ? -4.274 8.079 2.760 1.00 98.00 82 THR A O 1
ATOM 674 N N . GLN A 1 83 ? -2.583 7.411 4.055 1.00 98.19 83 GLN A N 1
ATOM 675 C CA . GLN A 1 83 ? -3.463 6.993 5.155 1.00 98.19 83 GLN A CA 1
ATOM 676 C C . GLN A 1 83 ? -4.372 8.124 5.662 1.00 98.19 83 GLN A C 1
ATOM 678 O O . GLN A 1 83 ? -5.485 7.839 6.093 1.00 98.19 83 GLN A O 1
ATOM 683 N N . ASN A 1 84 ? -3.911 9.381 5.622 1.00 98.31 84 ASN A N 1
ATOM 684 C CA . ASN A 1 84 ? -4.712 10.542 6.023 1.00 98.31 84 ASN A CA 1
ATOM 685 C C . ASN A 1 84 ? -5.850 10.800 5.029 1.00 98.31 84 ASN A C 1
ATOM 687 O O . ASN A 1 84 ? -6.996 10.897 5.446 1.00 98.31 84 ASN A O 1
ATOM 691 N N . GLN A 1 85 ? -5.562 10.799 3.725 1.00 98.31 85 GLN A N 1
ATOM 692 C CA . GLN A 1 85 ? -6.594 10.955 2.692 1.00 98.31 85 GLN A CA 1
ATOM 693 C C . GLN A 1 85 ? -7.635 9.828 2.760 1.00 98.31 85 GLN A C 1
ATOM 695 O O . GLN A 1 85 ? -8.833 10.074 2.655 1.00 98.31 85 GLN A O 1
ATOM 700 N N . ILE A 1 86 ? -7.198 8.586 2.999 1.00 98.06 86 ILE A N 1
ATOM 701 C CA . ILE A 1 86 ? -8.107 7.445 3.189 1.00 98.06 86 ILE A CA 1
ATOM 702 C C . ILE A 1 86 ? -8.941 7.615 4.464 1.00 98.06 86 ILE A C 1
ATOM 704 O O . ILE A 1 86 ? -10.129 7.297 4.469 1.00 98.06 86 ILE A O 1
ATOM 708 N N . ALA A 1 87 ? -8.329 8.089 5.551 1.00 98.19 87 ALA A N 1
ATOM 709 C CA . ALA A 1 87 ? -8.999 8.325 6.825 1.00 98.19 87 ALA A CA 1
ATOM 710 C C . ALA A 1 87 ? -10.117 9.366 6.690 1.00 98.19 87 ALA A C 1
ATOM 712 O O . ALA A 1 87 ? -11.240 9.108 7.122 1.00 98.19 87 ALA A O 1
ATOM 713 N N . GLU A 1 88 ? -9.826 10.483 6.024 1.00 98.19 88 GLU A N 1
ATOM 714 C CA . GLU A 1 88 ? -10.795 11.531 5.695 1.00 98.19 88 GLU A CA 1
ATOM 715 C C . GLU A 1 88 ? -11.916 10.984 4.802 1.00 98.19 88 GLU A C 1
ATOM 717 O O . GLU A 1 88 ? -13.092 11.101 5.140 1.00 98.19 88 GLU A O 1
ATOM 722 N N . HIS A 1 89 ? -11.567 10.287 3.718 1.00 97.38 89 HIS A N 1
ATOM 723 C CA . HIS A 1 89 ? -12.535 9.731 2.771 1.00 97.38 89 HIS A CA 1
ATOM 724 C C . HIS A 1 89 ? -13.456 8.659 3.380 1.00 97.38 89 HIS A C 1
ATOM 726 O O . HIS A 1 89 ? -14.631 8.567 3.031 1.00 97.38 89 HIS A O 1
ATOM 732 N N . LEU A 1 90 ? -12.942 7.830 4.292 1.00 96.56 90 LEU A N 1
ATOM 733 C CA . LEU A 1 90 ? -13.710 6.772 4.960 1.00 96.56 90 LEU A CA 1
ATOM 734 C C . LEU A 1 90 ? -14.304 7.210 6.309 1.00 96.56 90 LEU A C 1
ATOM 736 O O . LEU A 1 90 ? -14.890 6.369 7.000 1.00 96.56 90 LEU A O 1
ATOM 740 N N . ASN A 1 91 ? -14.139 8.483 6.682 1.00 97.50 91 ASN A N 1
ATOM 741 C CA . ASN A 1 91 ? -14.565 9.076 7.949 1.00 97.50 91 ASN A CA 1
ATOM 742 C C . ASN A 1 91 ? -14.169 8.233 9.180 1.00 97.50 91 ASN A C 1
ATOM 744 O O . ASN A 1 91 ? -14.997 7.855 10.011 1.00 97.50 91 ASN A O 1
ATOM 748 N N . ILE A 1 92 ? -12.886 7.877 9.268 1.00 97.75 92 ILE A N 1
ATOM 749 C CA . ILE A 1 92 ? -12.290 7.122 10.381 1.00 97.75 92 ILE A CA 1
ATOM 750 C C . ILE A 1 92 ? -10.937 7.709 10.769 1.00 97.75 92 ILE A C 1
ATOM 752 O O . ILE A 1 92 ? -10.352 8.489 10.034 1.00 97.75 92 ILE A O 1
ATOM 756 N N . SER A 1 93 ? -10.386 7.313 11.918 1.00 98.44 93 SER A N 1
ATOM 757 C CA . SER A 1 93 ? -9.055 7.783 12.308 1.00 98.44 93 SER A CA 1
ATOM 758 C C . SER A 1 93 ? -7.949 7.180 11.437 1.00 98.44 93 SER A C 1
ATOM 760 O O . SER A 1 93 ? -7.980 5.994 11.093 1.00 98.44 93 SER A O 1
ATOM 762 N N . ARG A 1 94 ? -6.890 7.960 11.183 1.00 98.31 94 ARG A N 1
ATOM 763 C CA . ARG A 1 94 ? -5.656 7.476 10.537 1.00 98.31 94 ARG A CA 1
ATOM 764 C C . ARG A 1 94 ? -5.087 6.233 11.231 1.00 98.31 94 ARG A C 1
ATOM 766 O O . ARG A 1 94 ? -4.693 5.275 10.573 1.00 98.31 94 ARG A O 1
ATOM 773 N N . SER A 1 95 ? -5.083 6.215 12.566 1.00 98.44 95 SER A N 1
ATOM 774 C CA . SER A 1 95 ? -4.638 5.049 13.345 1.00 98.44 95 SER A CA 1
ATOM 775 C C . SER A 1 95 ? -5.477 3.800 13.048 1.00 98.44 95 SER A C 1
ATOM 777 O O . SER A 1 95 ? -4.955 2.685 13.006 1.00 98.44 95 SER A O 1
ATOM 779 N N . TYR A 1 96 ? -6.782 3.954 12.813 1.00 98.19 96 TYR A N 1
ATOM 780 C CA . TYR A 1 96 ? -7.622 2.829 12.420 1.00 98.19 96 TYR A CA 1
ATOM 781 C C . TYR A 1 96 ? -7.329 2.351 10.992 1.00 98.19 96 TYR A C 1
ATOM 783 O O . TYR A 1 96 ? -7.221 1.143 10.794 1.00 98.19 96 TYR A O 1
ATOM 791 N N . VAL A 1 97 ? -7.098 3.261 10.036 1.00 98.50 97 VAL A N 1
ATOM 792 C CA . VAL A 1 97 ? -6.623 2.907 8.680 1.00 98.50 97 VAL A CA 1
ATOM 793 C C . VAL A 1 97 ? -5.326 2.102 8.753 1.00 98.50 97 VAL A C 1
ATOM 795 O O . VAL A 1 97 ? -5.259 1.014 8.190 1.00 98.50 97 VAL A O 1
ATOM 798 N N . SER A 1 98 ? -4.339 2.568 9.525 1.00 98.38 98 SER A N 1
ATOM 799 C CA . SER A 1 98 ? -3.060 1.865 9.698 1.00 98.38 98 SER A CA 1
ATOM 800 C C . SER A 1 98 ? -3.239 0.444 10.248 1.00 98.38 98 SER A C 1
ATOM 802 O O . SER A 1 98 ? -2.601 -0.494 9.772 1.00 98.38 98 SER A O 1
ATOM 804 N N . ARG A 1 99 ? -4.145 0.252 11.216 1.00 98.38 99 ARG A N 1
ATOM 805 C CA . ARG A 1 99 ? -4.462 -1.080 11.760 1.00 98.38 99 ARG A CA 1
ATOM 806 C C . ARG A 1 99 ? -5.183 -1.982 10.757 1.00 98.38 99 ARG A C 1
ATOM 808 O O . ARG A 1 99 ? -5.042 -3.200 10.833 1.00 98.38 99 ARG A O 1
ATOM 815 N N . ILE A 1 100 ? -6.012 -1.425 9.873 1.00 98.19 100 ILE A N 1
ATOM 816 C CA . ILE A 1 100 ? -6.639 -2.183 8.778 1.00 98.19 100 ILE A CA 1
ATOM 817 C C . ILE A 1 100 ? -5.564 -2.617 7.777 1.00 98.19 100 ILE A C 1
ATOM 819 O O . ILE A 1 100 ? -5.477 -3.802 7.475 1.00 98.19 100 ILE A O 1
ATOM 823 N N . GLU A 1 101 ? -4.713 -1.689 7.340 1.00 97.75 101 GLU A N 1
ATOM 824 C CA . GLU A 1 101 ? -3.619 -1.939 6.394 1.00 97.75 101 GLU A CA 1
ATOM 825 C C . GLU A 1 101 ? -2.679 -3.042 6.899 1.00 97.75 101 GLU A C 1
ATOM 827 O O . GLU A 1 101 ? -2.468 -4.029 6.202 1.00 97.75 101 GLU A O 1
ATOM 832 N N . ALA A 1 102 ? -2.204 -2.955 8.146 1.00 97.38 102 ALA A N 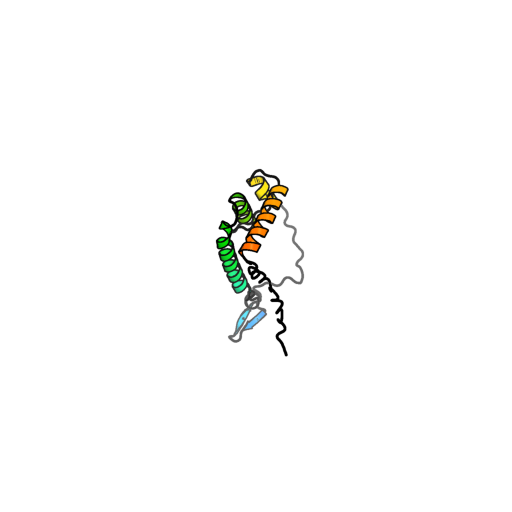1
ATOM 833 C CA . ALA A 1 102 ? -1.305 -3.961 8.718 1.00 97.38 102 ALA A CA 1
ATOM 834 C C . ALA A 1 102 ? -1.913 -5.380 8.734 1.00 97.38 102 ALA A C 1
ATOM 836 O O . ALA A 1 102 ? -1.240 -6.364 8.414 1.00 97.38 102 ALA A O 1
ATOM 837 N N . ARG A 1 103 ? -3.203 -5.501 9.080 1.00 97.38 103 ARG A N 1
ATOM 838 C CA . ARG A 1 103 ? -3.910 -6.793 9.086 1.00 97.38 103 ARG A CA 1
ATOM 839 C C . ARG A 1 103 ? -4.096 -7.341 7.676 1.00 97.38 103 ARG A C 1
ATOM 841 O O . ARG A 1 103 ? -3.823 -8.516 7.446 1.00 97.38 103 ARG A O 1
ATOM 848 N N . ALA A 1 104 ? -4.503 -6.487 6.743 1.00 96.44 104 ALA A N 1
ATOM 849 C CA . ALA A 1 104 ? -4.694 -6.861 5.351 1.00 96.44 104 ALA A CA 1
ATOM 850 C C . ALA A 1 104 ? -3.379 -7.323 4.699 1.00 96.44 104 ALA A C 1
ATOM 852 O O . ALA A 1 104 ? -3.346 -8.379 4.073 1.00 96.44 104 ALA A O 1
ATOM 853 N N . LEU A 1 105 ? -2.272 -6.607 4.928 1.00 94.56 105 LEU A N 1
ATOM 854 C CA . LEU A 1 105 ? -0.944 -7.011 4.451 1.00 94.56 105 LEU A CA 1
ATOM 855 C C . LEU A 1 105 ? -0.516 -8.369 5.015 1.00 94.56 105 LEU A C 1
ATOM 857 O O . LEU A 1 105 ? 0.015 -9.197 4.280 1.00 94.56 105 LEU A O 1
ATOM 861 N N . THR A 1 106 ? -0.802 -8.636 6.291 1.00 94.88 106 THR A N 1
ATOM 862 C CA . THR A 1 106 ? -0.514 -9.944 6.902 1.00 94.88 106 THR A CA 1
ATOM 863 C C . THR A 1 106 ? -1.308 -11.066 6.221 1.00 94.88 106 THR A C 1
ATOM 865 O O . THR A 1 106 ? -0.742 -12.106 5.881 1.00 94.88 106 THR A O 1
ATOM 868 N N . LYS A 1 107 ? -2.610 -10.855 5.968 1.00 94.00 107 LYS A N 1
ATOM 869 C CA . LYS A 1 107 ? -3.460 -11.822 5.248 1.00 94.00 107 LYS A CA 1
ATOM 870 C C . LYS A 1 107 ? -2.937 -12.085 3.831 1.00 94.00 107 LYS A C 1
ATOM 872 O O . LYS A 1 107 ? -2.794 -13.243 3.444 1.00 94.00 107 LYS A O 1
ATOM 877 N N . LEU A 1 108 ? -2.610 -11.026 3.086 1.00 92.44 108 LEU A N 1
ATOM 878 C CA . LEU A 1 108 ? -2.060 -11.130 1.732 1.00 92.44 108 LEU A CA 1
ATOM 879 C C . LEU A 1 108 ? -0.725 -11.877 1.720 1.00 92.44 108 LEU A C 1
ATOM 881 O O . LEU A 1 108 ? -0.548 -12.786 0.917 1.00 92.44 108 LEU A O 1
ATOM 885 N N . GLN A 1 109 ? 0.190 -11.566 2.641 1.00 91.12 109 GLN A N 1
ATOM 886 C CA . GLN A 1 109 ? 1.485 -12.243 2.728 1.00 91.12 109 GLN A CA 1
ATOM 887 C C . GLN A 1 109 ? 1.328 -13.755 2.948 1.00 91.12 109 GLN A C 1
ATOM 889 O O . GLN A 1 109 ? 2.026 -14.550 2.320 1.00 91.12 109 GLN A O 1
ATOM 894 N N . HIS A 1 110 ? 0.395 -14.161 3.813 1.00 90.81 110 HIS A N 1
ATOM 895 C CA . HIS A 1 110 ? 0.098 -15.574 4.053 1.00 90.81 110 HIS A CA 1
ATOM 896 C C . HIS A 1 110 ? -0.507 -16.267 2.825 1.00 90.81 110 HIS A C 1
ATOM 898 O O . HIS A 1 110 ? -0.239 -17.448 2.604 1.00 90.81 110 HIS A O 1
ATOM 904 N N . ALA A 1 111 ? -1.319 -15.551 2.045 1.00 88.69 111 ALA A N 1
ATOM 905 C CA . ALA A 1 111 ? -1.923 -16.073 0.825 1.00 88.69 111 ALA A CA 1
ATOM 906 C C . ALA A 1 111 ? -0.903 -16.211 -0.317 1.00 88.69 111 ALA A C 1
ATOM 908 O O . ALA A 1 111 ? -0.929 -17.212 -1.029 1.00 88.69 111 ALA A O 1
ATOM 909 N N . LEU A 1 112 ? 0.016 -15.248 -0.458 1.00 85.50 112 LEU A N 1
ATOM 910 C CA . LEU A 1 112 ? 1.072 -15.284 -1.474 1.00 85.50 112 LEU A CA 1
ATOM 911 C C . LEU A 1 112 ? 2.124 -16.355 -1.172 1.00 85.50 112 LEU A C 1
ATOM 913 O O . LEU A 1 112 ? 2.576 -17.041 -2.085 1.00 85.50 112 LEU A O 1
ATOM 917 N N . HIS A 1 113 ? 2.517 -16.508 0.095 1.00 83.94 113 HIS A N 1
ATOM 918 C CA . HIS A 1 113 ? 3.527 -17.476 0.525 1.00 83.94 113 HIS A CA 1
ATOM 919 C C . HIS A 1 113 ? 2.911 -18.506 1.480 1.00 83.94 113 HIS A C 1
ATOM 921 O O . HIS A 1 113 ? 3.155 -18.451 2.695 1.00 83.94 113 HIS A O 1
ATOM 927 N N . PRO A 1 114 ? 2.117 -19.465 0.968 1.00 72.31 114 PRO A N 1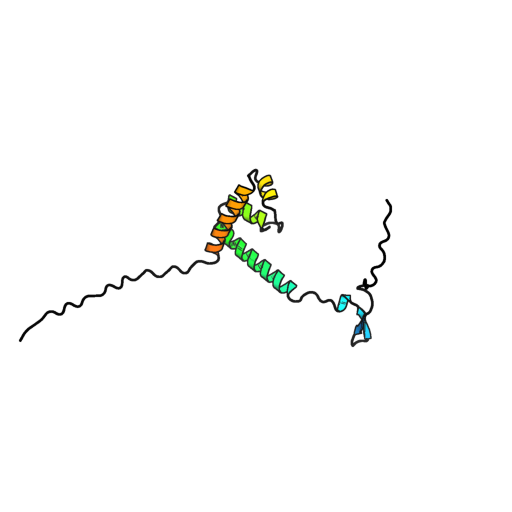
ATOM 928 C CA . 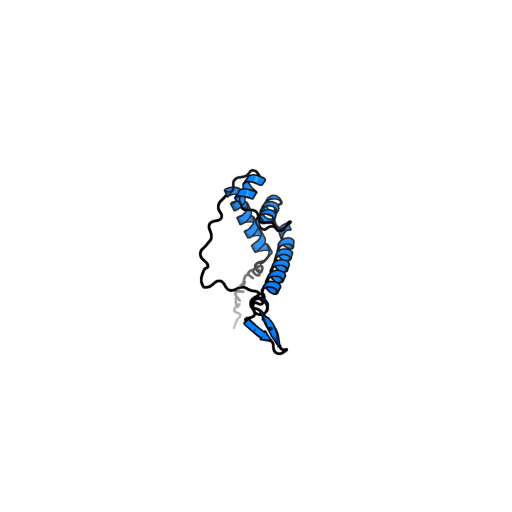PRO A 1 114 ? 1.579 -20.522 1.804 1.00 72.31 114 PRO A CA 1
ATOM 929 C C . PRO A 1 114 ? 2.748 -21.308 2.403 1.00 72.31 114 PRO A C 1
ATOM 931 O O . PRO A 1 114 ? 3.515 -21.956 1.689 1.00 72.31 114 PRO A O 1
ATOM 934 N N . ARG A 1 115 ? 2.907 -21.247 3.732 1.00 62.00 115 ARG A N 1
ATOM 935 C CA . ARG A 1 115 ? 3.889 -22.096 4.418 1.00 62.00 115 ARG A CA 1
ATOM 936 C C . ARG A 1 115 ? 3.570 -23.553 4.063 1.00 62.00 115 ARG A C 1
ATOM 938 O O . ARG A 1 115 ? 2.394 -23.927 4.136 1.00 62.00 115 ARG A O 1
ATOM 945 N N . PRO A 1 116 ? 4.566 -24.386 3.709 1.00 57.34 116 PRO A N 1
ATOM 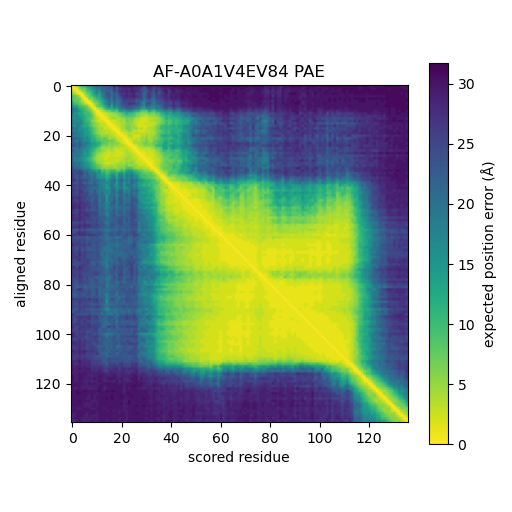946 C CA . PRO A 1 116 ? 4.314 -25.799 3.479 1.00 57.34 116 PRO A CA 1
ATOM 947 C C . PRO A 1 116 ? 3.662 -26.363 4.742 1.00 57.34 116 PRO A C 1
ATOM 949 O O . PRO A 1 116 ? 4.195 -26.191 5.842 1.00 57.34 116 PRO A O 1
ATOM 952 N N . LYS A 1 117 ? 2.473 -26.970 4.600 1.00 57.88 117 LYS A N 1
ATOM 953 C CA . LYS A 1 117 ? 1.803 -27.660 5.708 1.00 57.88 117 LYS A CA 1
ATOM 954 C C . LYS A 1 117 ? 2.820 -28.643 6.277 1.00 57.88 117 LYS A C 1
ATOM 956 O O . LYS A 1 117 ? 3.233 -29.563 5.574 1.00 57.88 117 LYS A O 1
ATOM 961 N N . SER A 1 118 ? 3.272 -28.413 7.508 1.00 56.12 118 SER A N 1
ATOM 962 C CA . SER A 1 118 ? 4.173 -29.336 8.184 1.00 56.12 118 SER A CA 1
ATOM 963 C C . SER A 1 118 ? 3.530 -30.720 8.157 1.00 56.12 118 SER A C 1
ATOM 965 O O . SER A 1 118 ? 2.372 -30.880 8.553 1.00 56.12 118 SER A O 1
ATOM 967 N N . ALA A 1 119 ? 4.258 -31.701 7.617 1.00 55.41 119 ALA A N 1
ATOM 968 C CA . ALA A 1 119 ? 3.807 -33.083 7.558 1.00 55.41 119 ALA A CA 1
ATOM 969 C C . ALA A 1 119 ? 3.326 -33.524 8.952 1.00 55.41 119 ALA A C 1
ATOM 971 O O . ALA A 1 119 ? 3.938 -33.129 9.956 1.00 55.41 119 ALA A O 1
ATOM 972 N N . PRO A 1 120 ? 2.236 -34.308 9.050 1.00 58.50 120 PRO A N 1
ATOM 973 C CA . PRO A 1 120 ? 1.769 -34.790 10.338 1.00 58.50 120 PRO A CA 1
ATOM 974 C C . PRO A 1 120 ? 2.928 -35.519 11.011 1.00 58.50 120 PRO A C 1
ATOM 976 O O . PRO A 1 120 ? 3.542 -36.400 10.411 1.00 58.50 120 PRO A O 1
ATOM 979 N N . ARG A 1 121 ? 3.250 -35.115 12.246 1.00 59.31 121 ARG A N 1
ATOM 980 C CA . ARG A 1 121 ? 4.223 -35.802 13.096 1.00 59.31 121 ARG A CA 1
ATOM 981 C C . ARG A 1 121 ? 3.768 -37.252 13.226 1.00 59.31 121 ARG A C 1
ATOM 983 O O . ARG A 1 121 ? 2.911 -37.555 14.054 1.00 59.31 121 ARG A O 1
ATOM 990 N N . SER A 1 122 ? 4.314 -38.133 12.394 1.00 57.25 122 SER A N 1
ATOM 991 C CA . SER A 1 122 ? 4.160 -39.568 12.550 1.00 57.25 122 SER A CA 1
ATOM 992 C C . SER A 1 122 ? 4.718 -39.898 13.924 1.00 57.25 122 SER A C 1
ATOM 994 O O . SER A 1 122 ? 5.926 -39.804 14.149 1.00 57.25 122 SER A O 1
ATOM 996 N N . HIS A 1 123 ? 3.821 -40.201 14.862 1.00 56.53 123 HIS A N 1
ATOM 997 C CA . HIS A 1 123 ? 4.166 -40.789 16.143 1.00 56.53 123 HIS A CA 1
ATOM 998 C C . HIS A 1 123 ? 5.018 -42.019 15.835 1.00 56.53 123 HIS A C 1
ATOM 1000 O O . HIS A 1 123 ? 4.503 -43.040 15.377 1.00 56.53 123 HIS A O 1
ATOM 1006 N N . LEU A 1 124 ? 6.330 -41.901 16.033 1.00 53.00 124 LEU A N 1
ATOM 1007 C CA . LEU A 1 124 ? 7.245 -43.023 15.971 1.00 53.00 124 LEU A CA 1
ATOM 1008 C C . LEU A 1 124 ? 6.923 -43.886 17.195 1.00 53.00 124 LEU A C 1
ATOM 1010 O O . LEU A 1 124 ? 7.486 -43.725 18.276 1.00 53.00 124 LEU A O 1
ATOM 1014 N N . ARG A 1 125 ? 5.916 -44.748 17.048 1.00 54.22 125 ARG A N 1
ATOM 1015 C CA . ARG A 1 125 ? 5.590 -45.799 18.002 1.00 54.22 125 ARG A CA 1
ATOM 1016 C C . ARG A 1 125 ? 6.753 -46.778 17.950 1.00 54.22 125 ARG A C 1
ATOM 1018 O O . ARG A 1 125 ? 6.768 -47.689 17.130 1.00 54.22 125 ARG A O 1
ATOM 1025 N N . VAL A 1 126 ? 7.743 -46.553 18.809 1.00 57.78 126 VAL A N 1
ATOM 1026 C CA . VAL A 1 126 ? 8.796 -47.525 19.094 1.00 57.78 126 VAL A CA 1
ATOM 1027 C C . VAL A 1 126 ? 8.091 -48.771 19.620 1.00 57.78 126 VAL A C 1
ATOM 1029 O O . VAL A 1 126 ? 7.638 -48.819 20.764 1.00 57.78 126 VAL A O 1
ATOM 1032 N N . MET A 1 127 ? 7.918 -49.761 18.746 1.00 49.72 127 MET A N 1
ATOM 1033 C CA . MET A 1 127 ? 7.493 -51.091 19.145 1.00 49.72 127 MET A CA 1
ATOM 1034 C C . MET A 1 127 ? 8.609 -51.654 20.020 1.00 49.72 127 MET A C 1
ATOM 1036 O O . MET A 1 127 ? 9.661 -52.052 19.530 1.00 49.72 127 MET A O 1
ATOM 1040 N N . ARG A 1 128 ? 8.388 -51.650 21.337 1.00 52.97 128 ARG A N 1
ATOM 1041 C CA . ARG A 1 128 ? 9.130 -52.505 22.259 1.00 52.97 128 ARG A CA 1
ATOM 1042 C C . ARG A 1 128 ? 8.869 -53.948 21.833 1.00 52.97 128 ARG A C 1
ATOM 1044 O O . ARG A 1 128 ? 7.791 -54.482 22.077 1.00 52.97 128 ARG A O 1
ATOM 1051 N N . SER A 1 129 ? 9.841 -54.558 21.167 1.00 53.69 129 SER A N 1
ATOM 1052 C CA . SER A 1 129 ? 9.889 -55.997 20.947 1.00 53.69 129 SER A CA 1
ATOM 1053 C C . SER A 1 129 ? 10.189 -56.679 22.281 1.00 53.69 129 SER A C 1
ATOM 1055 O O . SER A 1 129 ? 11.349 -56.875 22.649 1.00 53.69 129 SER A O 1
ATOM 1057 N N . SER A 1 130 ? 9.137 -57.021 23.019 1.00 54.59 130 SER A N 1
ATOM 1058 C CA . SER A 1 130 ? 9.206 -58.032 24.069 1.00 54.59 130 SER A CA 1
ATOM 1059 C C . SER A 1 130 ? 9.630 -59.353 23.423 1.00 54.59 130 SER A C 1
ATOM 1061 O O . SER A 1 130 ? 8.864 -59.940 22.664 1.00 54.59 130 SER A O 1
ATOM 1063 N N . HIS A 1 131 ? 10.859 -59.796 23.685 1.00 54.34 131 HIS A N 1
ATOM 1064 C CA . HIS A 1 131 ? 11.272 -61.174 23.430 1.00 54.34 131 HIS A CA 1
ATOM 1065 C C . HIS A 1 131 ? 10.604 -62.075 24.478 1.00 54.34 131 HIS A C 1
ATOM 1067 O O . HIS A 1 131 ? 10.839 -61.857 25.670 1.00 54.34 131 HIS A O 1
ATOM 1073 N N . PRO A 1 132 ? 9.795 -63.079 24.099 1.00 55.94 132 PRO A N 1
ATOM 1074 C CA . PRO A 1 132 ? 9.422 -64.130 25.023 1.00 55.94 132 PRO A CA 1
ATOM 1075 C C . PRO A 1 132 ? 10.555 -65.159 25.060 1.00 55.94 132 PRO A C 1
ATOM 1077 O O . PRO A 1 132 ? 10.971 -65.692 24.032 1.00 55.94 132 PRO A O 1
ATOM 1080 N N . GLY A 1 133 ? 11.054 -65.434 26.262 1.00 57.38 133 GLY A N 1
ATOM 1081 C CA . GLY A 1 133 ? 11.868 -66.613 26.507 1.00 57.38 133 GLY A CA 1
ATOM 1082 C C . GLY A 1 133 ? 11.052 -67.880 26.247 1.00 57.38 133 GLY A C 1
ATOM 1083 O O . GLY A 1 133 ? 9.983 -68.064 26.822 1.00 57.38 133 GLY A O 1
ATOM 1084 N N . GLN A 1 134 ? 11.582 -68.753 25.397 1.00 50.66 134 GLN A N 1
ATOM 1085 C CA . GLN A 1 134 ? 11.346 -70.195 25.413 1.00 50.66 134 GLN A CA 1
ATOM 1086 C C . GLN A 1 134 ? 12.728 -70.827 25.191 1.00 50.66 134 GLN A C 1
ATOM 1088 O O . GLN A 1 134 ? 13.383 -70.552 24.194 1.00 50.66 134 GLN A O 1
ATOM 1093 N N . SER A 1 135 ? 13.327 -71.391 26.236 1.00 52.34 135 SER A N 1
ATOM 1094 C CA . SER A 1 135 ? 13.124 -72.767 26.709 1.00 52.34 135 SER A CA 1
ATOM 1095 C C . SER A 1 135 ? 14.150 -73.706 26.072 1.00 52.34 135 SER A C 1
ATOM 1097 O O . SER A 1 135 ? 13.986 -74.131 24.931 1.00 52.34 135 SER A O 1
ATOM 1099 N N . ARG A 1 136 ? 15.2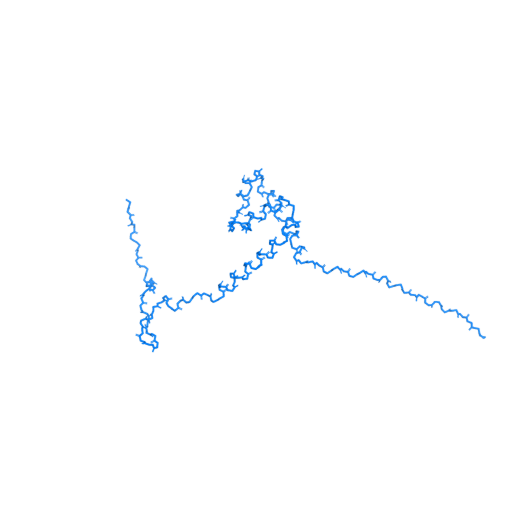05 -74.002 26.838 1.00 44.62 136 ARG A N 1
ATOM 1100 C CA . ARG A 1 136 ? 15.752 -75.343 27.069 1.00 44.62 136 ARG A CA 1
ATOM 1101 C C . ARG A 1 136 ? 16.325 -75.394 28.477 1.00 44.62 136 ARG A C 1
ATOM 1103 O O . ARG A 1 136 ? 16.873 -74.352 28.898 1.00 44.62 136 ARG A O 1
#

InterPro domains:
  IPR000943 RNA polymerase sigma-70 [PR00046] (61-73)
  IPR000943 RNA polymerase sigma-70 [PR00046] (82-97)
  IPR000943 RNA polymerase sigma-70 [PR00046] (97-108)
  IPR000943 RNA polymerase sigma-70 [PS00716] (82-108)
  IPR001387 Cro/C1-type, helix-turn-helix domain [PS50943] (81-101)
  IPR007630 RNA polymerase sigma-70 region 4 [PF04545] (58-110)
  IPR013324 RNA polymerase sigma factor, region 3/4-like [SSF88659] (22-114)
  IPR014284 RNA polymerase sigma-70-like domain [TIGR02937] (8-112)
  IPR050813 Bacterial Sigma-70 Factor [PTHR30376] (7-112)

Nearest PDB structures (foldseek):
  7l7b-assembly1_F  TM=6.411E-01  e=7.324E-05  Clostridia bacterium
  8igs-assembly1_L  TM=6.069E-01  e=2.223E-04  Escherichia coli K-12
  7mk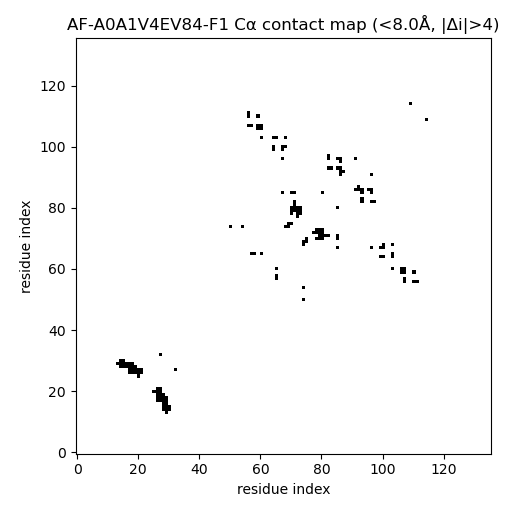e-assembly1_L  TM=6.193E-01  e=3.219E-04  Escherichia coli
  4xln-assembly1_F  TM=6.070E-01  e=2.090E-04  Thermus aquaticus
  7kim-assembly1_F  TM=5.923E-01  e=1.965E-04  Mycobacterium tuberculosis

Secondary structure (DSSP, 8-state):
-----PPPPTT---TTSEEEE-TTSPEEEHHHHS---HHHHHHHHHHHHHHHHHHHHGGGS-HHHHHHHHHHTTTTTS----HHHHHHHTTS-HHHHHHHHHHHHHHHHHHHS----PPP----------PPP---